Protein AF-A0A1E3VQR8-F1 (afdb_monomer_lite)

pLDDT: mean 72.87, std 14.07, range [41.56, 88.56]

Radius of gyration: 14.96 Å; chains: 1; bounding box: 38×30×42 Å

Structure (mmCIF, N/CA/C/O backbone):
data_AF-A0A1E3VQR8-F1
#
_entry.id   AF-A0A1E3VQR8-F1
#
loop_
_atom_site.group_PDB
_atom_site.id
_atom_site.type_symbol
_atom_site.label_atom_id
_atom_site.label_alt_id
_atom_site.label_comp_id
_atom_site.label_asym_id
_atom_site.label_entity_id
_atom_site.label_seq_id
_atom_site.pdbx_PDB_ins_code
_atom_site.Cartn_x
_atom_site.Cartn_y
_atom_site.Cartn_z
_atom_site.occupancy
_atom_site.B_iso_or_equiv
_atom_site.auth_seq_id
_atom_site.auth_comp_id
_atom_site.auth_asym_id
_atom_site.auth_atom_id
_atom_site.pdbx_PDB_model_num
ATOM 1 N N . MET A 1 1 ? 21.440 -12.247 -14.858 1.00 41.56 1 MET A N 1
ATOM 2 C CA . MET A 1 1 ? 20.092 -11.650 -14.780 1.00 41.56 1 MET A CA 1
ATOM 3 C C . MET A 1 1 ? 20.307 -10.195 -14.411 1.00 41.56 1 MET A C 1
ATOM 5 O O . MET A 1 1 ? 20.710 -9.939 -13.284 1.00 41.56 1 MET A O 1
ATOM 9 N N . ALA A 1 2 ? 20.227 -9.283 -15.382 1.00 43.84 2 ALA A N 1
ATOM 10 C CA . ALA A 1 2 ? 20.363 -7.853 -15.115 1.00 43.84 2 ALA A CA 1
ATOM 11 C C . ALA A 1 2 ? 19.192 -7.426 -14.221 1.00 43.84 2 ALA A C 1
ATOM 13 O O . ALA A 1 2 ? 18.059 -7.832 -14.479 1.00 43.84 2 ALA A O 1
ATOM 14 N N . GLY A 1 3 ? 19.493 -6.724 -13.127 1.00 50.62 3 GLY A N 1
ATOM 15 C CA . GLY A 1 3 ? 18.492 -6.267 -12.170 1.00 50.62 3 GLY A CA 1
ATOM 16 C C . GLY A 1 3 ? 17.444 -5.433 -12.892 1.00 50.62 3 GLY A C 1
ATOM 17 O O . GLY A 1 3 ? 17.802 -4.489 -13.591 1.00 50.62 3 GLY A O 1
ATOM 18 N N . ALA A 1 4 ? 16.178 -5.829 -12.765 1.00 60.12 4 ALA A N 1
ATOM 19 C CA . ALA A 1 4 ? 15.065 -5.012 -13.222 1.00 60.12 4 ALA A CA 1
ATOM 20 C C . ALA A 1 4 ? 15.207 -3.625 -12.584 1.00 60.12 4 ALA A C 1
ATOM 22 O O . ALA A 1 4 ? 15.474 -3.540 -11.381 1.00 60.12 4 ALA A O 1
ATOM 23 N N . GLU A 1 5 ? 15.110 -2.574 -13.397 1.00 59.94 5 GLU A N 1
ATOM 24 C CA . GLU A 1 5 ? 15.193 -1.199 -12.914 1.00 59.94 5 GLU A CA 1
ATOM 25 C C . GLU A 1 5 ? 14.188 -1.004 -11.775 1.00 59.94 5 GLU A C 1
ATOM 27 O O . GLU A 1 5 ? 13.035 -1.429 -11.858 1.00 59.94 5 GLU A O 1
ATOM 32 N N . VAL A 1 6 ? 14.665 -0.424 -10.674 1.00 63.53 6 VAL A N 1
ATOM 33 C CA . VAL A 1 6 ? 13.808 -0.029 -9.560 1.00 63.53 6 VAL A CA 1
ATOM 34 C C . VAL A 1 6 ? 12.981 1.147 -10.064 1.00 63.53 6 VAL A C 1
ATOM 36 O O . VAL A 1 6 ? 13.502 2.247 -10.228 1.00 63.53 6 VAL A O 1
ATOM 39 N N . ASP A 1 7 ? 11.721 0.877 -10.383 1.00 79.25 7 ASP A N 1
ATOM 40 C CA . ASP A 1 7 ? 10.753 1.851 -10.873 1.00 79.25 7 ASP A CA 1
ATOM 41 C C . ASP A 1 7 ? 9.748 2.224 -9.770 1.00 79.25 7 ASP A C 1
ATOM 43 O O . ASP A 1 7 ? 9.729 1.638 -8.685 1.00 79.25 7 ASP A O 1
ATOM 47 N N . THR A 1 8 ? 8.867 3.188 -10.043 1.00 83.31 8 THR A N 1
ATOM 48 C CA . THR A 1 8 ? 7.823 3.634 -9.102 1.00 83.31 8 THR A CA 1
ATOM 49 C C . THR A 1 8 ? 6.954 2.480 -8.585 1.00 83.31 8 THR A C 1
ATOM 51 O O . THR A 1 8 ? 6.439 2.534 -7.471 1.00 83.31 8 THR A O 1
ATOM 54 N N . SER A 1 9 ? 6.814 1.388 -9.343 1.00 83.44 9 SER A N 1
ATOM 55 C CA . SER A 1 9 ? 6.063 0.217 -8.888 1.00 83.44 9 SER A CA 1
ATOM 56 C C . SER A 1 9 ? 6.749 -0.493 -7.713 1.00 83.44 9 SER A C 1
ATOM 58 O O . SER A 1 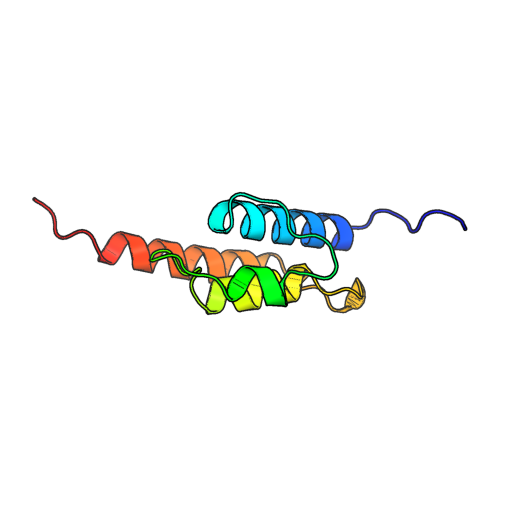9 ? 6.075 -1.136 -6.902 1.00 83.44 9 SER A O 1
ATOM 60 N N . ALA A 1 10 ? 8.081 -0.422 -7.617 1.00 85.75 10 ALA A N 1
ATOM 61 C CA . ALA A 1 10 ? 8.846 -0.962 -6.500 1.00 85.75 10 ALA A CA 1
ATOM 62 C C . ALA A 1 10 ? 8.613 -0.147 -5.220 1.00 85.75 10 ALA A C 1
ATOM 64 O O . ALA A 1 10 ? 8.446 -0.744 -4.155 1.00 85.75 10 ALA A O 1
ATOM 65 N N . ASP A 1 11 ? 8.506 1.179 -5.337 1.00 86.88 11 ASP A N 1
ATOM 66 C CA . ASP A 1 11 ? 8.164 2.063 -4.217 1.00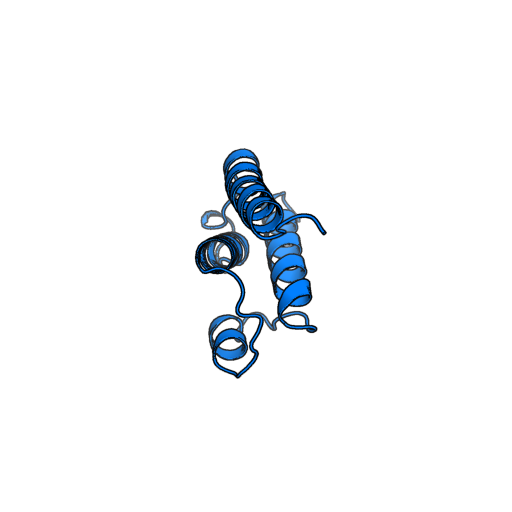 86.88 11 ASP A CA 1
ATOM 67 C C . ASP A 1 11 ? 6.740 1.798 -3.715 1.00 86.88 11 ASP A C 1
ATOM 69 O O . ASP A 1 11 ? 6.519 1.652 -2.514 1.00 86.88 11 ASP A O 1
ATOM 73 N N . ILE A 1 12 ? 5.781 1.623 -4.631 1.00 88.06 12 ILE A N 1
ATOM 74 C CA . ILE A 1 12 ? 4.403 1.220 -4.301 1.00 88.06 12 ILE A CA 1
ATOM 75 C C . ILE A 1 12 ? 4.377 -0.114 -3.548 1.00 88.06 12 ILE A C 1
ATOM 77 O O . ILE A 1 12 ? 3.676 -0.257 -2.544 1.00 88.06 12 ILE A O 1
ATOM 81 N N . TYR A 1 13 ? 5.165 -1.090 -4.000 1.00 87.75 13 TYR A N 1
ATOM 82 C CA . TYR A 1 13 ? 5.276 -2.376 -3.320 1.00 87.75 13 TYR A CA 1
ATOM 83 C C . TYR A 1 13 ? 5.846 -2.218 -1.905 1.00 87.75 13 TYR A C 1
ATOM 85 O O . TYR A 1 13 ? 5.318 -2.806 -0.959 1.00 87.75 13 TYR A O 1
ATOM 93 N N . ALA A 1 14 ? 6.907 -1.423 -1.744 1.00 88.06 14 ALA A N 1
ATOM 94 C CA . ALA A 1 14 ? 7.508 -1.150 -0.442 1.00 88.06 14 ALA A CA 1
ATOM 95 C C . ALA A 1 14 ? 6.525 -0.437 0.500 1.00 88.06 14 ALA A C 1
ATOM 97 O O . ALA A 1 14 ? 6.417 -0.816 1.666 1.00 88.06 14 ALA A O 1
ATOM 98 N N . LEU A 1 15 ? 5.748 0.519 -0.014 1.00 88.56 15 LEU A N 1
ATOM 99 C CA . LEU A 1 15 ? 4.715 1.211 0.751 1.00 88.56 15 LEU A CA 1
ATOM 100 C C . LEU A 1 15 ? 3.607 0.251 1.206 1.00 88.56 15 LEU A C 1
ATOM 102 O O . LEU A 1 15 ? 3.232 0.260 2.375 1.00 88.56 15 LEU A O 1
ATOM 106 N N . GLY A 1 16 ? 3.134 -0.638 0.328 1.00 88.12 16 GLY A N 1
ATOM 107 C CA . GLY A 1 16 ? 2.143 -1.652 0.698 1.00 88.12 16 GLY A CA 1
ATOM 108 C C . GLY A 1 16 ? 2.652 -2.600 1.791 1.00 88.12 16 GLY A C 1
ATOM 109 O O . GLY A 1 16 ? 1.909 -2.958 2.703 1.00 88.12 16 GLY A O 1
ATOM 110 N N . GLN A 1 17 ? 3.939 -2.958 1.751 1.00 87.25 17 GLN A N 1
ATOM 111 C CA . GLN A 1 17 ? 4.584 -3.769 2.790 1.00 87.25 17 GLN A CA 1
ATOM 112 C C . GLN A 1 17 ? 4.704 -3.022 4.122 1.00 87.25 17 GLN A C 1
ATOM 114 O O . GLN A 1 17 ? 4.486 -3.630 5.167 1.00 87.25 17 GLN A O 1
ATOM 119 N N . MET A 1 18 ? 5.011 -1.722 4.085 1.00 88.31 18 MET A N 1
ATOM 120 C CA . MET A 1 18 ? 5.062 -0.867 5.272 1.00 88.31 18 MET A CA 1
ATOM 121 C C . MET A 1 18 ? 3.680 -0.740 5.924 1.00 88.31 18 MET A C 1
ATOM 123 O O . MET A 1 18 ? 3.554 -0.931 7.128 1.00 88.31 18 MET A O 1
ATOM 127 N N . ILE A 1 19 ? 2.627 -0.492 5.137 1.00 85.94 19 ILE A N 1
ATOM 128 C CA . ILE A 1 19 ? 1.245 -0.452 5.641 1.00 85.94 19 ILE A CA 1
ATOM 129 C C . ILE A 1 19 ? 0.882 -1.806 6.263 1.00 85.94 19 ILE A C 1
ATOM 131 O O . ILE A 1 19 ? 0.383 -1.863 7.379 1.00 85.94 19 ILE A O 1
ATOM 135 N N . ALA A 1 20 ? 1.199 -2.922 5.605 1.00 82.12 20 ALA A N 1
ATOM 136 C CA . ALA A 1 20 ? 0.949 -4.244 6.175 1.00 82.12 20 ALA A CA 1
ATOM 137 C C . ALA A 1 20 ? 1.706 -4.492 7.495 1.00 82.12 20 ALA A C 1
ATOM 139 O O . ALA A 1 20 ? 1.164 -5.120 8.405 1.00 82.12 20 ALA A O 1
ATOM 140 N N . GLU A 1 21 ? 2.940 -4.001 7.610 1.00 83.50 21 GLU A N 1
ATOM 141 C CA . GLU A 1 21 ? 3.733 -4.089 8.835 1.00 83.50 21 GLU A CA 1
ATOM 142 C C . GLU A 1 21 ? 3.135 -3.268 9.979 1.00 83.50 21 GLU A C 1
ATOM 144 O O . GLU A 1 21 ? 3.100 -3.771 11.098 1.00 83.50 21 GLU A O 1
ATOM 149 N N . LEU A 1 22 ? 2.624 -2.059 9.720 1.00 83.06 22 LEU A N 1
ATOM 150 C CA . LEU A 1 22 ? 2.028 -1.209 10.759 1.00 83.06 22 LEU A CA 1
ATOM 151 C C . LEU A 1 22 ? 0.866 -1.900 11.488 1.00 83.06 22 LEU A C 1
ATOM 153 O O . LEU A 1 22 ? 0.758 -1.785 12.704 1.00 83.06 22 LEU A O 1
ATOM 157 N N . TRP A 1 23 ? 0.042 -2.664 10.768 1.00 80.00 23 TRP A N 1
ATOM 158 C CA . TRP A 1 23 ? -1.061 -3.429 11.364 1.00 80.00 23 TRP A CA 1
ATOM 159 C C . TRP A 1 23 ? -0.640 -4.817 11.864 1.00 80.00 23 TRP A C 1
ATOM 161 O O . TRP A 1 23 ? -1.157 -5.299 12.865 1.00 80.00 23 TRP A O 1
ATOM 171 N N . GLY A 1 24 ? 0.272 -5.501 11.166 1.00 71.00 24 GLY A N 1
ATOM 172 C CA . GLY A 1 24 ? 0.676 -6.873 11.500 1.00 71.00 24 GLY A CA 1
ATOM 173 C C . GLY A 1 24 ? 1.872 -6.984 12.452 1.00 71.00 24 GLY A C 1
ATOM 174 O O . GLY A 1 24 ? 2.265 -8.095 12.819 1.00 71.00 24 GLY A O 1
ATOM 175 N N . GLY A 1 25 ? 2.515 -5.862 12.783 1.00 68.62 25 GLY A N 1
ATOM 176 C CA . GLY A 1 25 ? 3.751 -5.773 13.564 1.00 68.62 25 GLY A CA 1
ATOM 177 C C . GLY A 1 25 ? 4.977 -6.439 12.923 1.00 68.62 25 GLY A C 1
ATOM 178 O O . GLY A 1 25 ? 5.991 -6.617 13.601 1.00 68.62 25 GLY A O 1
ATOM 179 N N . ARG A 1 26 ? 4.886 -6.898 11.663 1.00 70.19 26 ARG A N 1
ATOM 180 C CA . ARG A 1 26 ? 5.957 -7.605 10.932 1.00 70.19 26 ARG A CA 1
ATOM 181 C C . ARG A 1 26 ? 5.845 -7.388 9.425 1.00 70.19 26 ARG A C 1
ATOM 183 O O . ARG A 1 26 ? 4.754 -7.518 8.872 1.00 70.19 26 ARG A O 1
ATOM 190 N N . VAL A 1 27 ? 6.982 -7.212 8.746 1.00 72.31 27 VAL A N 1
ATOM 191 C CA . VAL A 1 27 ? 7.043 -7.206 7.273 1.00 72.31 27 VAL A CA 1
ATOM 192 C C . VAL A 1 27 ? 6.589 -8.560 6.701 1.00 72.31 27 VAL A C 1
ATOM 194 O O . VAL A 1 27 ? 7.199 -9.597 6.997 1.00 72.31 27 VAL A O 1
ATOM 197 N N . PRO A 1 28 ? 5.565 -8.595 5.830 1.00 67.56 28 PRO A N 1
ATOM 198 C CA . PRO A 1 28 ? 5.123 -9.829 5.197 1.00 67.56 28 PRO A CA 1
ATOM 199 C C . PRO A 1 28 ? 6.192 -10.393 4.259 1.00 67.56 28 PRO A C 1
ATOM 201 O O . PRO A 1 28 ? 6.724 -9.705 3.386 1.00 67.56 28 PRO A O 1
ATOM 204 N N . SER A 1 29 ? 6.477 -11.690 4.372 1.00 69.62 29 SER A N 1
ATOM 205 C CA . SER A 1 29 ? 7.221 -12.386 3.316 1.00 69.62 29 SER A CA 1
ATOM 206 C C . SER A 1 29 ? 6.353 -12.466 2.054 1.00 69.62 29 SER A C 1
ATOM 208 O O . SER A 1 29 ? 5.146 -12.685 2.159 1.00 69.62 29 SER A O 1
ATOM 210 N N . ARG A 1 30 ? 6.967 -12.341 0.863 1.00 61.78 30 ARG A N 1
ATOM 211 C CA . ARG A 1 30 ? 6.309 -12.320 -0.470 1.00 61.78 30 ARG A CA 1
ATOM 212 C C . ARG A 1 30 ? 5.169 -13.338 -0.671 1.00 61.78 30 ARG A C 1
ATOM 214 O O . ARG A 1 30 ? 4.287 -13.104 -1.483 1.00 61.78 30 ARG A O 1
ATOM 221 N N . ALA A 1 31 ? 5.188 -14.470 0.036 1.00 55.31 31 ALA A N 1
ATOM 222 C CA . ALA A 1 31 ? 4.229 -15.567 -0.105 1.00 55.31 31 ALA A CA 1
ATOM 223 C C . ALA A 1 31 ? 3.105 -15.606 0.957 1.00 55.31 31 ALA A C 1
ATOM 225 O O . ALA A 1 31 ? 2.225 -16.461 0.866 1.00 55.31 31 ALA A O 1
ATOM 226 N N . ASN A 1 32 ? 3.131 -14.741 1.979 1.00 54.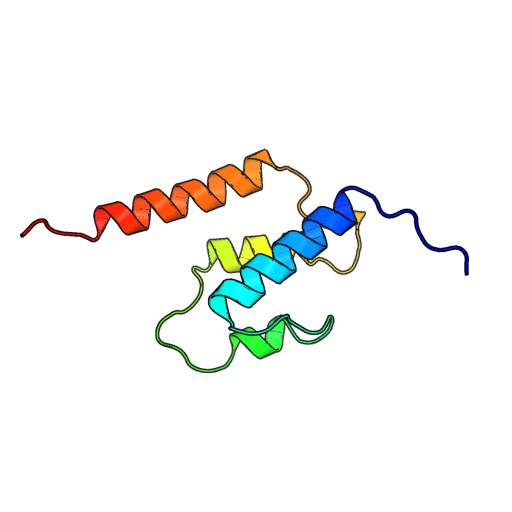12 32 ASN A N 1
ATOM 227 C CA . ASN A 1 32 ? 2.346 -14.944 3.205 1.00 54.12 32 ASN A CA 1
ATOM 228 C C . ASN A 1 32 ? 1.369 -13.824 3.568 1.00 54.12 32 ASN A C 1
ATOM 230 O O . ASN A 1 32 ? 0.742 -13.930 4.620 1.00 54.12 32 ASN A O 1
ATOM 234 N N . LEU A 1 33 ? 1.163 -12.820 2.711 1.00 57.47 33 LEU A N 1
ATOM 235 C CA . LEU A 1 33 ? 0.148 -11.780 2.943 1.00 57.47 33 LEU A CA 1
ATOM 236 C C . LEU A 1 33 ? -1.223 -12.404 3.266 1.00 57.47 33 LEU A C 1
ATOM 238 O O . LEU A 1 33 ? -1.776 -12.166 4.332 1.00 57.47 33 LEU A O 1
ATOM 242 N N . GLY A 1 34 ? -1.677 -13.370 2.459 1.00 54.03 34 GLY A N 1
ATOM 243 C CA . GLY A 1 34 ? -2.940 -14.084 2.699 1.00 54.03 34 GLY A CA 1
ATOM 244 C C . GLY A 1 34 ? -2.993 -14.982 3.949 1.00 54.03 34 GLY A C 1
ATOM 245 O O . GLY A 1 34 ? -4.078 -15.423 4.318 1.00 54.03 34 GLY A O 1
ATOM 246 N N . ARG A 1 35 ? -1.854 -15.289 4.594 1.00 54.22 35 ARG A N 1
ATOM 247 C CA . ARG A 1 35 ? -1.792 -16.100 5.832 1.00 54.22 35 ARG A CA 1
ATOM 248 C C . ARG A 1 35 ? -1.611 -15.260 7.093 1.00 54.22 35 ARG A C 1
ATOM 250 O O . ARG A 1 35 ? -2.077 -15.691 8.143 1.00 54.22 35 ARG A O 1
ATOM 257 N N . LEU A 1 36 ? -0.959 -14.100 6.995 1.00 54.28 36 LEU A N 1
ATOM 258 C CA . LEU A 1 36 ? -0.847 -13.132 8.093 1.00 54.28 36 LEU A CA 1
ATOM 259 C C . LEU A 1 36 ? -2.227 -12.607 8.511 1.00 54.28 36 LEU A C 1
ATOM 261 O O . LEU A 1 36 ? -2.478 -12.439 9.694 1.00 54.28 36 LEU A O 1
ATOM 265 N N . TRP A 1 37 ? -3.155 -12.469 7.561 1.00 56.53 37 TRP A N 1
ATOM 266 C CA . TRP A 1 37 ? -4.497 -11.923 7.798 1.00 56.53 37 TRP A CA 1
ATOM 267 C C . TRP A 1 37 ? -5.484 -12.868 8.495 1.00 56.53 37 TRP A C 1
ATOM 269 O O . TRP A 1 37 ? -6.604 -12.468 8.789 1.00 56.53 37 TRP A O 1
ATOM 279 N N . LYS A 1 38 ? -5.106 -14.131 8.740 1.00 51.91 38 LYS A N 1
ATOM 280 C CA . LYS A 1 38 ? -6.007 -15.149 9.308 1.00 51.91 38 LYS A CA 1
ATOM 281 C C . LYS A 1 38 ? -5.830 -15.423 10.802 1.00 51.91 38 LYS A C 1
ATOM 283 O O . LYS A 1 38 ? -6.452 -16.364 11.285 1.00 51.91 38 LYS A O 1
ATOM 288 N N . ARG A 1 39 ? -5.000 -14.673 11.533 1.00 45.44 39 ARG A N 1
ATOM 289 C CA . ARG A 1 39 ? -4.806 -14.911 12.974 1.00 45.44 39 ARG A CA 1
ATOM 290 C C . ARG A 1 39 ? -5.007 -13.641 13.795 1.00 45.44 39 ARG A C 1
ATOM 292 O O . ARG A 1 39 ? -4.084 -12.858 13.958 1.00 45.44 39 ARG A O 1
ATOM 299 N N . ASP A 1 40 ? -6.224 -13.534 14.319 1.00 48.91 40 ASP A N 1
ATOM 300 C CA . ASP A 1 40 ? -6.488 -13.261 15.735 1.00 48.91 40 ASP A CA 1
ATOM 301 C C . ASP A 1 40 ? -5.943 -11.954 16.340 1.00 48.91 40 ASP A C 1
ATOM 303 O O . ASP A 1 40 ? -5.117 -11.996 17.250 1.00 48.91 40 ASP A O 1
ATOM 307 N N . ALA A 1 41 ? -6.469 -10.797 15.930 1.00 48.09 41 ALA A N 1
ATOM 308 C CA . ALA A 1 41 ? -6.387 -9.588 16.754 1.00 48.09 41 ALA A CA 1
ATOM 309 C C . ALA A 1 41 ? -7.653 -8.732 16.610 1.00 48.09 41 ALA A C 1
ATOM 311 O O . ALA A 1 41 ? -8.230 -8.646 15.526 1.00 48.09 41 ALA A O 1
ATOM 312 N N . GLU A 1 42 ? -8.074 -8.112 17.712 1.00 46.34 42 GLU A N 1
ATOM 313 C CA . GLU A 1 42 ? -9.211 -7.182 17.802 1.00 46.34 42 GLU A CA 1
ATOM 314 C C . GLU A 1 42 ? -9.017 -5.909 16.942 1.00 46.34 42 GLU A C 1
ATOM 316 O O . GLU A 1 42 ? -9.990 -5.219 16.659 1.00 46.34 42 GLU A O 1
ATOM 321 N N . ASP A 1 43 ? -7.812 -5.691 16.399 1.00 55.31 43 ASP A N 1
ATOM 322 C CA . ASP A 1 43 ? -7.435 -4.616 15.467 1.00 55.31 43 ASP A CA 1
ATOM 323 C C . ASP A 1 43 ? -7.355 -5.104 14.006 1.00 55.31 43 ASP A C 1
ATOM 325 O O . ASP A 1 43 ? -6.326 -4.996 13.327 1.00 55.31 43 ASP A O 1
ATOM 329 N N . GLN A 1 44 ? -8.435 -5.703 13.498 1.00 68.56 44 GLN A N 1
ATOM 330 C CA . GLN A 1 44 ? -8.485 -6.099 12.090 1.00 68.56 44 GLN A CA 1
ATOM 331 C C . GLN A 1 44 ? -8.376 -4.861 11.196 1.00 68.56 44 GLN A C 1
ATOM 333 O O . GLN A 1 44 ? -9.237 -3.983 11.221 1.00 68.56 44 GLN A O 1
ATOM 338 N N . MET A 1 45 ? -7.319 -4.824 10.378 1.00 75.12 45 MET A N 1
ATOM 339 C CA . MET A 1 45 ? -7.161 -3.850 9.301 1.00 75.12 45 MET A CA 1
ATOM 340 C C . MET A 1 45 ? -8.489 -3.702 8.541 1.00 75.12 45 MET A C 1
ATOM 342 O O . MET A 1 45 ? -9.029 -4.723 8.092 1.00 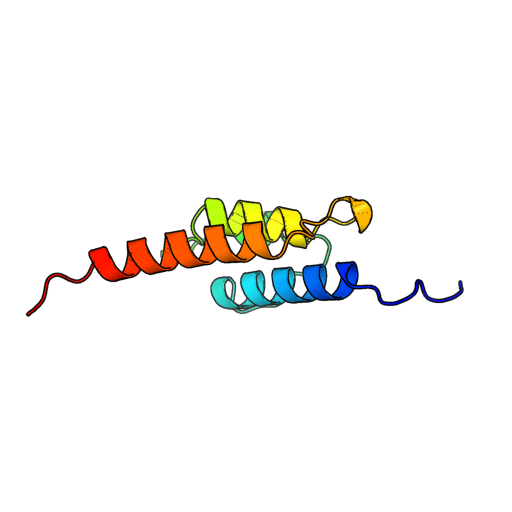75.12 45 MET A O 1
ATOM 346 N N . PRO A 1 46 ? -9.014 -2.471 8.376 1.00 81.31 46 PRO A N 1
ATOM 347 C CA . PRO A 1 46 ? -10.242 -2.251 7.629 1.00 81.31 46 PRO A CA 1
ATOM 348 C C . PRO A 1 46 ? -10.154 -2.898 6.251 1.00 81.31 46 PRO A C 1
ATOM 350 O O . PRO A 1 46 ? -9.110 -2.847 5.596 1.00 81.31 46 PRO A O 1
ATOM 353 N N . ARG A 1 47 ? -11.253 -3.513 5.804 1.00 80.19 47 ARG A N 1
ATOM 354 C CA . ARG A 1 47 ? -11.273 -4.289 4.558 1.00 80.19 47 ARG A CA 1
ATOM 355 C C . ARG A 1 47 ? -10.746 -3.486 3.368 1.00 80.19 47 ARG A C 1
ATOM 357 O O . ARG A 1 47 ? -9.962 -4.024 2.594 1.00 80.19 47 ARG A O 1
ATOM 364 N N . ASP A 1 48 ? -11.120 -2.215 3.275 1.00 82.19 48 ASP A N 1
ATOM 365 C CA . ASP A 1 48 ? -10.709 -1.331 2.183 1.00 82.19 48 ASP A CA 1
ATOM 366 C C . ASP A 1 48 ? -9.191 -1.076 2.190 1.00 82.19 48 ASP A C 1
ATOM 368 O O . ASP A 1 48 ? -8.554 -1.097 1.138 1.00 82.19 48 ASP A O 1
ATOM 372 N N . ILE A 1 49 ? -8.579 -0.940 3.375 1.00 82.38 49 ILE A N 1
ATOM 373 C CA . ILE A 1 49 ? -7.115 -0.869 3.523 1.00 82.38 49 ILE A CA 1
ATOM 374 C C . ILE A 1 49 ? -6.473 -2.204 3.137 1.00 82.38 49 ILE A C 1
ATOM 376 O O . ILE A 1 49 ? -5.455 -2.225 2.447 1.00 82.38 49 ILE A O 1
ATOM 380 N N . GLY A 1 50 ? -7.076 -3.329 3.526 1.00 83.12 50 GLY A N 1
ATOM 381 C CA . GLY A 1 50 ? -6.602 -4.660 3.142 1.00 83.12 50 GLY A CA 1
ATOM 382 C C . GLY A 1 50 ? -6.619 -4.886 1.627 1.00 83.12 50 GLY A C 1
ATOM 383 O O . GLY A 1 50 ? -5.647 -5.396 1.061 1.00 83.12 50 GLY A O 1
ATOM 384 N N . ASP A 1 51 ? -7.693 -4.471 0.958 1.00 84.44 51 ASP A N 1
ATOM 385 C CA . ASP A 1 51 ? -7.837 -4.561 -0.494 1.00 84.44 51 ASP A CA 1
ATOM 386 C C . ASP A 1 51 ? -6.849 -3.618 -1.212 1.00 84.44 51 ASP A C 1
ATOM 388 O O . ASP A 1 51 ? -6.204 -4.034 -2.182 1.00 84.44 51 ASP A O 1
ATOM 392 N N . LEU A 1 52 ? -6.621 -2.411 -0.679 1.00 86.94 52 LEU A N 1
ATOM 393 C CA . LEU A 1 52 ? -5.587 -1.485 -1.155 1.00 86.94 52 LEU A CA 1
ATOM 394 C C . LEU A 1 52 ? -4.179 -2.094 -1.054 1.00 86.94 52 LEU A C 1
ATOM 396 O O . LEU A 1 52 ? -3.461 -2.175 -2.053 1.00 86.94 52 LEU A O 1
ATOM 400 N N . VAL A 1 53 ? -3.795 -2.583 0.130 1.00 86.44 53 VAL A N 1
ATOM 401 C CA . VAL A 1 53 ? -2.493 -3.228 0.380 1.00 86.44 53 VAL A CA 1
ATOM 402 C C . VAL A 1 53 ? -2.282 -4.406 -0.565 1.00 86.44 53 VAL A C 1
ATOM 404 O O . VAL A 1 53 ? -1.188 -4.588 -1.108 1.00 86.44 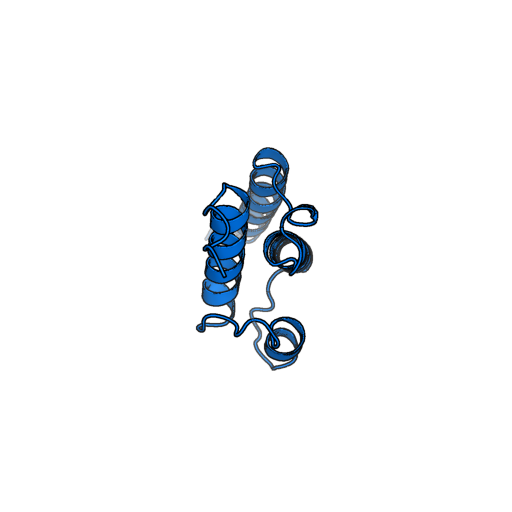53 VAL A O 1
ATOM 407 N N . ARG A 1 54 ? -3.326 -5.205 -0.810 1.00 84.94 54 ARG A N 1
ATOM 408 C CA . ARG A 1 54 ? -3.277 -6.323 -1.756 1.00 84.94 54 ARG A CA 1
ATOM 409 C C . ARG A 1 54 ? -3.011 -5.862 -3.190 1.00 84.94 54 ARG A C 1
ATOM 411 O O . ARG A 1 54 ? -2.262 -6.535 -3.899 1.00 84.94 54 ARG A O 1
ATOM 418 N N . GLY A 1 55 ? -3.594 -4.739 -3.605 1.00 87.62 55 GLY A N 1
ATOM 419 C CA . GLY A 1 55 ? -3.309 -4.102 -4.890 1.00 87.62 55 GLY A CA 1
ATOM 420 C C . GLY A 1 55 ? -1.859 -3.626 -4.982 1.00 87.62 55 GLY A C 1
ATOM 421 O O . GLY A 1 55 ? -1.145 -3.988 -5.911 1.00 87.62 55 GLY A O 1
ATOM 422 N N . MET A 1 56 ? -1.370 -2.900 -3.978 1.00 88.25 56 MET A N 1
ATOM 423 C CA . MET A 1 56 ? 0.002 -2.363 -3.944 1.00 88.25 56 MET A CA 1
ATOM 424 C C . MET A 1 56 ? 1.079 -3.458 -3.943 1.00 88.25 56 MET A C 1
ATOM 426 O O . MET A 1 56 ? 2.148 -3.304 -4.532 1.00 88.25 56 MET A O 1
ATOM 430 N N . THR A 1 57 ? 0.790 -4.596 -3.312 1.00 87.31 57 THR A N 1
ATOM 431 C CA . THR A 1 57 ? 1.721 -5.726 -3.174 1.00 87.31 57 THR A CA 1
ATOM 432 C C . THR A 1 57 ? 1.547 -6.804 -4.248 1.00 87.31 57 THR A C 1
ATOM 434 O O . THR A 1 57 ? 2.056 -7.920 -4.099 1.00 87.31 57 THR A O 1
ATOM 437 N N . ALA A 1 58 ? 0.867 -6.490 -5.359 1.00 85.81 58 ALA A N 1
ATOM 438 C CA . ALA A 1 58 ? 0.700 -7.429 -6.461 1.00 85.81 58 ALA A CA 1
ATOM 439 C C . ALA A 1 58 ? 2.070 -7.958 -6.958 1.00 85.81 58 ALA A C 1
ATOM 441 O O . ALA A 1 58 ? 3.011 -7.173 -7.148 1.00 85.81 58 ALA A O 1
ATOM 442 N N . PRO A 1 59 ? 2.211 -9.283 -7.192 1.00 82.56 59 PRO A N 1
ATOM 443 C CA . PRO A 1 59 ? 3.477 -9.872 -7.634 1.00 82.56 59 PRO A CA 1
ATOM 444 C C . PRO A 1 59 ? 3.995 -9.266 -8.939 1.00 82.56 59 PRO A C 1
ATOM 446 O O . PRO A 1 59 ? 5.192 -9.030 -9.080 1.00 82.56 59 PRO A O 1
ATOM 449 N N . GLU A 1 60 ? 3.074 -8.990 -9.860 1.00 83.94 60 GLU A N 1
ATOM 450 C CA . GLU A 1 60 ? 3.340 -8.378 -11.155 1.00 83.94 60 GLU A CA 1
ATOM 451 C C . GLU A 1 60 ? 3.341 -6.840 -11.025 1.00 83.94 60 GLU A C 1
ATOM 453 O O . GLU A 1 60 ? 2.293 -6.286 -10.682 1.00 83.94 60 GLU A O 1
ATOM 458 N N . PRO A 1 61 ? 4.463 -6.142 -11.307 1.00 84.56 61 PRO A N 1
ATOM 459 C CA . PRO A 1 61 ? 4.573 -4.679 -11.254 1.00 84.56 61 PRO A CA 1
ATOM 460 C C . PRO A 1 61 ? 3.438 -3.924 -11.948 1.00 84.56 61 PRO A C 1
ATOM 462 O O . PRO A 1 61 ? 2.846 -3.021 -11.365 1.00 84.56 61 PRO A O 1
ATOM 465 N N . SER A 1 62 ? 3.079 -4.353 -13.160 1.00 85.56 62 SER A N 1
ATOM 466 C CA . SER A 1 62 ? 2.030 -3.731 -13.984 1.00 85.56 62 SER A CA 1
ATOM 467 C C . SER A 1 62 ? 0.610 -3.889 -13.429 1.00 85.56 62 SER A C 1
ATOM 469 O O . SER A 1 62 ? -0.317 -3.254 -13.923 1.00 85.56 62 SER A O 1
ATOM 471 N N . ARG A 1 63 ? 0.422 -4.743 -12.416 1.00 84.38 63 ARG A N 1
ATOM 472 C CA . ARG A 1 63 ? -0.859 -4.950 -11.725 1.00 84.38 63 ARG A CA 1
ATOM 473 C C . ARG A 1 63 ? -0.925 -4.254 -10.373 1.00 84.38 63 ARG A C 1
ATOM 475 O O . ARG A 1 63 ? -1.935 -4.399 -9.687 1.00 84.38 63 ARG A O 1
ATOM 482 N N . ARG A 1 64 ? 0.148 -3.576 -9.956 1.00 85.19 64 ARG A N 1
ATOM 483 C CA . ARG A 1 64 ? 0.146 -2.839 -8.696 1.00 85.19 64 ARG A CA 1
ATOM 484 C C . ARG A 1 64 ? -0.721 -1.597 -8.833 1.00 85.19 64 ARG A C 1
ATOM 486 O O . ARG A 1 64 ? -0.762 -0.988 -9.897 1.00 85.19 64 ARG A O 1
ATOM 493 N N . THR A 1 65 ? -1.388 -1.211 -7.753 1.00 78.88 65 THR A N 1
ATOM 494 C CA . THR A 1 65 ? -2.073 0.084 -7.685 1.00 78.88 65 THR A CA 1
ATOM 495 C C . THR A 1 65 ? -1.030 1.197 -7.749 1.00 78.88 65 THR A C 1
ATOM 497 O O . THR A 1 65 ? -0.320 1.418 -6.776 1.00 78.88 65 THR A O 1
ATOM 500 N N . THR A 1 66 ? -0.899 1.869 -8.892 1.00 72.06 66 THR A N 1
ATOM 501 C CA . THR A 1 66 ? 0.091 2.943 -9.095 1.00 72.06 66 THR A CA 1
ATOM 502 C C . THR A 1 66 ? -0.508 4.343 -9.051 1.00 72.06 66 THR A C 1
ATOM 504 O O . THR A 1 66 ? 0.240 5.314 -9.145 1.00 72.06 66 THR A O 1
ATOM 507 N N . ASP A 1 67 ? -1.831 4.464 -8.937 1.00 81.25 67 ASP A N 1
ATOM 508 C CA . ASP A 1 67 ? -2.477 5.763 -8.788 1.00 81.25 67 ASP A CA 1
ATOM 509 C C . ASP A 1 67 ? -2.377 6.230 -7.332 1.00 81.25 67 ASP A C 1
ATOM 511 O O . ASP A 1 67 ? -2.945 5.636 -6.413 1.00 81.25 67 ASP A O 1
ATOM 515 N N . LEU A 1 68 ? -1.599 7.290 -7.119 1.00 77.06 68 LEU A N 1
ATOM 516 C CA . LEU A 1 68 ? -1.409 7.879 -5.800 1.00 77.06 68 LEU A CA 1
ATOM 517 C C . LEU A 1 68 ? -2.675 8.598 -5.308 1.00 77.06 68 LEU A C 1
ATOM 519 O O . LEU A 1 68 ? -2.873 8.692 -4.099 1.00 77.06 68 LEU A O 1
ATOM 523 N N . GLY A 1 69 ? -3.531 9.074 -6.219 1.00 81.31 69 GLY A N 1
ATOM 524 C CA . GLY A 1 69 ? -4.828 9.661 -5.892 1.00 81.31 69 GLY A CA 1
ATOM 525 C C . GLY A 1 69 ? -5.734 8.648 -5.202 1.00 81.31 69 GLY A C 1
ATOM 526 O O . GLY A 1 69 ? -6.176 8.905 -4.084 1.00 81.31 69 GLY A O 1
ATOM 527 N N . ASP A 1 70 ? -5.890 7.463 -5.797 1.00 79.38 70 ASP A N 1
ATOM 528 C CA . ASP A 1 70 ? -6.695 6.367 -5.236 1.00 79.38 70 ASP A CA 1
ATOM 529 C C . ASP A 1 70 ? -6.192 5.936 -3.848 1.00 79.38 70 ASP A C 1
ATOM 531 O O . ASP A 1 70 ? -6.976 5.721 -2.922 1.00 79.38 70 ASP A O 1
ATOM 535 N N . ILE A 1 71 ? -4.866 5.850 -3.672 1.00 82.06 71 ILE A N 1
ATOM 536 C CA . ILE A 1 71 ? -4.245 5.533 -2.376 1.00 82.06 71 ILE A CA 1
ATOM 537 C C . ILE A 1 71 ? -4.618 6.595 -1.330 1.00 82.06 71 ILE A C 1
ATOM 539 O O . ILE A 1 71 ? -5.006 6.255 -0.212 1.00 82.06 71 ILE A O 1
ATOM 543 N N . ILE A 1 72 ? -4.505 7.881 -1.679 1.00 84.88 72 ILE A N 1
ATOM 544 C CA . ILE A 1 72 ? -4.804 8.994 -0.768 1.00 84.88 72 ILE A CA 1
ATOM 545 C C . ILE A 1 72 ? -6.293 9.034 -0.416 1.00 84.88 72 ILE A C 1
ATOM 547 O O . ILE A 1 72 ? -6.622 9.261 0.748 1.00 84.88 72 ILE A O 1
ATOM 551 N N . GLU A 1 73 ? -7.187 8.821 -1.382 1.00 85.69 73 GLU A N 1
ATOM 552 C CA . GLU A 1 73 ? -8.634 8.821 -1.150 1.00 85.69 73 GLU A CA 1
ATOM 553 C C . GLU A 1 73 ? -9.047 7.734 -0.157 1.00 85.69 73 GLU A C 1
ATOM 555 O O . GLU A 1 73 ? -9.742 8.028 0.818 1.00 85.69 73 GLU A O 1
ATOM 560 N N . VAL A 1 74 ? -8.558 6.505 -0.344 1.00 83.31 74 VAL A N 1
ATOM 561 C CA . VAL A 1 74 ? -8.857 5.388 0.562 1.00 83.31 74 VAL A CA 1
ATOM 562 C C . VAL A 1 74 ? -8.305 5.649 1.965 1.00 83.31 74 VAL A C 1
ATOM 564 O O . VAL A 1 74 ? -8.998 5.400 2.950 1.00 83.31 74 VAL A O 1
ATOM 567 N N . LEU A 1 75 ? -7.086 6.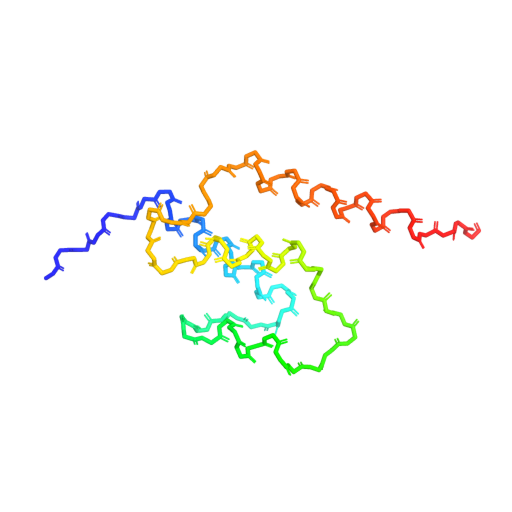186 2.084 1.00 82.69 75 LEU A N 1
ATOM 568 C CA . LEU A 1 75 ? -6.498 6.499 3.391 1.00 82.69 75 LEU A CA 1
ATOM 569 C C . LEU A 1 75 ? -7.263 7.614 4.118 1.00 82.69 75 LEU A C 1
ATOM 571 O O . LEU A 1 75 ? -7.565 7.465 5.301 1.00 82.69 75 LEU A O 1
ATOM 575 N N . LYS A 1 76 ? -7.627 8.700 3.424 1.00 85.38 76 LYS A N 1
ATOM 576 C CA . LYS A 1 76 ? -8.404 9.807 4.008 1.00 85.38 76 LYS A CA 1
ATOM 577 C C . LYS A 1 76 ? -9.789 9.365 4.462 1.00 85.38 76 LYS A C 1
ATOM 579 O O . LYS A 1 76 ? -10.183 9.671 5.582 1.00 85.38 76 LYS A O 1
ATOM 584 N N . ALA A 1 77 ? -10.483 8.577 3.640 1.00 82.69 77 ALA A N 1
ATOM 585 C CA . ALA A 1 77 ? -11.804 8.058 3.980 1.00 82.69 77 ALA A CA 1
ATOM 586 C C . ALA A 1 77 ? -11.802 7.228 5.277 1.00 82.69 77 ALA A C 1
ATOM 588 O O . ALA A 1 77 ? -12.827 7.149 5.949 1.00 82.69 77 ALA A O 1
ATOM 589 N N . GLN A 1 78 ? -10.670 6.615 5.634 1.00 78.88 78 GLN A N 1
ATOM 590 C CA . GLN A 1 78 ? -10.511 5.872 6.887 1.00 78.88 78 GLN A CA 1
ATOM 591 C C . GLN A 1 78 ? -10.129 6.772 8.072 1.00 78.88 78 GLN A C 1
ATOM 593 O O . GLN A 1 78 ? -10.538 6.488 9.194 1.00 78.88 78 GLN A O 1
ATOM 598 N N . GLN A 1 79 ? -9.403 7.874 7.846 1.00 78.94 79 GLN A N 1
ATOM 599 C CA . GLN A 1 79 ? -9.131 8.870 8.892 1.00 78.94 79 GLN A CA 1
ATOM 600 C C . GLN A 1 79 ? -10.426 9.534 9.379 1.00 78.94 79 GLN A C 1
ATOM 602 O O . GLN A 1 79 ? -10.670 9.571 10.583 1.00 78.94 79 GLN A O 1
ATOM 607 N N . ASP A 1 80 ? -11.290 9.949 8.449 1.00 72.62 80 ASP A N 1
ATOM 608 C CA . ASP A 1 80 ? -12.571 10.598 8.768 1.00 72.62 80 ASP A CA 1
ATOM 609 C C . ASP A 1 80 ? -13.512 9.666 9.564 1.00 72.62 80 ASP A C 1
ATOM 611 O O . ASP A 1 80 ? -14.304 10.111 10.395 1.00 72.62 80 ASP A O 1
ATOM 615 N N . GLN A 1 81 ? -13.409 8.348 9.347 1.00 66.56 81 GLN A N 1
ATOM 616 C CA . GLN A 1 81 ? -14.172 7.336 10.089 1.00 66.56 81 GLN A CA 1
ATOM 617 C C . GLN A 1 81 ? -13.647 7.111 11.514 1.00 66.56 81 GLN A C 1
ATOM 619 O O . GLN A 1 81 ? -14.435 6.775 12.397 1.00 66.56 81 GLN A O 1
ATOM 624 N N . GLY A 1 82 ? -12.345 7.301 11.748 1.00 60.16 82 GLY A N 1
ATOM 625 C CA . GLY A 1 82 ? -11.750 7.236 13.085 1.00 60.16 82 GLY A CA 1
ATOM 626 C C . GLY A 1 82 ? -12.080 8.458 13.946 1.00 60.16 82 GLY A C 1
ATOM 627 O O . GLY A 1 82 ? -12.292 8.321 15.145 1.00 60.16 82 GLY A O 1
ATOM 628 N N . GLU A 1 83 ? -12.185 9.641 13.335 1.00 58.66 83 GLU A N 1
ATOM 629 C CA . GLU A 1 83 ? -12.474 10.902 14.036 1.00 58.66 83 GLU A CA 1
ATOM 630 C C . GLU A 1 83 ? -13.953 11.024 14.452 1.00 58.66 83 GLU A C 1
ATOM 632 O O . GLU A 1 83 ? -14.273 11.587 15.496 1.00 58.66 83 GLU A O 1
ATOM 637 N N . ALA A 1 84 ? -14.872 10.410 13.700 1.00 57.53 84 ALA A N 1
ATOM 638 C CA . ALA A 1 84 ? -16.295 10.352 14.050 1.00 57.53 84 ALA A CA 1
ATOM 639 C C . ALA A 1 84 ? -16.619 9.427 15.248 1.00 57.53 84 ALA A C 1
ATOM 641 O O . ALA A 1 84 ? -17.764 9.405 15.706 1.00 57.53 84 ALA A O 1
ATOM 642 N N . ALA A 1 85 ? -15.644 8.649 15.737 1.00 57.28 85 ALA A N 1
ATOM 643 C CA . ALA A 1 85 ? -15.823 7.660 16.800 1.00 57.28 85 ALA A CA 1
ATOM 644 C C . ALA A 1 85 ? -15.467 8.164 18.213 1.00 57.28 85 ALA A C 1
ATOM 646 O O . ALA A 1 85 ? -15.698 7.426 19.171 1.00 57.28 85 ALA A O 1
ATOM 647 N N . GLU A 1 86 ? -14.962 9.393 18.375 1.00 53.62 86 GLU A N 1
ATOM 648 C CA . GLU A 1 86 ? -14.763 10.000 19.699 1.00 53.62 86 GLU A CA 1
ATOM 649 C C . GLU A 1 86 ? -15.978 10.862 20.096 1.00 53.62 86 GLU A C 1
ATOM 651 O O . GLU A 1 86 ? -16.122 11.993 19.621 1.00 53.62 86 GLU A O 1
ATOM 656 N N . PRO A 1 87 ? -16.888 10.383 20.970 1.00 53.34 87 PRO A N 1
ATOM 657 C CA . PRO A 1 87 ? -17.779 11.285 21.680 1.00 53.34 87 PRO A CA 1
ATOM 658 C C . PRO A 1 87 ? -16.931 12.073 22.683 1.00 53.34 87 PRO A C 1
ATOM 660 O O . PRO A 1 87 ? -16.295 11.486 23.555 1.00 53.34 87 PRO A O 1
ATOM 663 N N . GLY A 1 88 ? -16.908 13.397 22.524 1.00 60.78 88 GLY A N 1
ATOM 664 C CA . GLY A 1 88 ? -16.229 14.300 23.448 1.00 60.78 88 GLY A CA 1
ATOM 665 C C . GLY A 1 88 ? -16.670 14.079 24.897 1.00 60.78 88 GLY A C 1
ATOM 666 O O . GLY A 1 88 ? -17.860 13.895 25.164 1.00 60.78 88 GLY A O 1
ATOM 667 N N . ASP A 1 89 ? -15.681 14.091 25.788 1.00 47.19 89 ASP A N 1
ATOM 668 C CA . ASP A 1 89 ? -15.833 14.133 27.247 1.00 47.19 89 ASP A CA 1
ATOM 669 C C . ASP A 1 89 ? -16.290 15.535 27.706 1.00 47.19 89 ASP A C 1
ATOM 671 O O . ASP A 1 89 ? -15.749 16.541 27.178 1.00 47.19 89 ASP A O 1
#

Organism: NCBI:txid1774970

Foldseek 3Di:
DPDDDCDLLVVLQVVLQVLLCVQLVDRDDLVCLVPSQPDDDPRRDPVLNSVLSCQSNPPDSVSHDNDVVSVVVSVVVVVVVVVVPDDDD

Sequence (89 aa):
MAGAEVDTSADIYALGQMIAELWGGRVPSRANLGRLWKRDAEDQMPRDIGDLVRGMTAPEPSRRTTDLGDIIEVLKAQQDQGEAAEPGD

Secondary structure (DSSP, 8-state):
-PPPP--HHHHHHHHHHHHHHHHHSSPPPTT-HHHHTTS--S----HHHHHHHHHHT-SSGGGS---HHHHHHHHHHHHHHHHTT----

InterPro domains:
  IPR011009 Protein kinase-like domain superfamily [SSF56112] (3-71)